Protein AF-A0A920RK88-F1 (afdb_monomer)

Mean predicted aligned error: 8.2 Å

Secondary structure (DSSP, 8-state):
-HHHHHHHHHHHHHTT-S------------SSHHHHHHHHHHHHHHHHHHHHHHHHSTT-TT-------S----S----------PPP-

pLDDT: mean 83.87, std 13.33, range [47.56, 96.38]

Structure (mmCIF, N/CA/C/O backbone):
data_AF-A0A920RK88-F1
#
_entry.id   AF-A0A920RK88-F1
#
loop_
_atom_site.group_PDB
_atom_site.id
_atom_site.type_symbol
_atom_site.label_atom_id
_atom_site.label_alt_id
_atom_site.label_comp_id
_atom_site.label_asym_id
_atom_site.label_entity_id
_atom_site.label_seq_id
_atom_site.pdbx_PDB_ins_code
_atom_site.Cartn_x
_atom_site.Cartn_y
_atom_site.Cartn_z
_atom_site.occupancy
_atom_site.B_iso_or_equiv
_atom_site.auth_seq_id
_atom_site.auth_comp_id
_atom_site.auth_asym_id
_atom_site.auth_atom_id
_atom_site.pdbx_PDB_model_num
ATOM 1 N N . MET A 1 1 ? 8.983 6.848 4.260 1.00 80.31 1 MET A N 1
ATOM 2 C CA . MET A 1 1 ? 7.705 7.596 4.265 1.00 80.31 1 MET A CA 1
ATOM 3 C C . MET A 1 1 ? 6.483 6.688 4.150 1.00 80.31 1 MET A C 1
ATOM 5 O O . MET A 1 1 ? 5.644 6.770 5.034 1.00 80.31 1 MET A O 1
ATOM 9 N N . VAL A 1 2 ? 6.392 5.784 3.160 1.00 91.00 2 VAL A N 1
ATOM 10 C CA . VAL A 1 2 ? 5.198 4.923 2.957 1.00 91.00 2 VAL A CA 1
ATOM 11 C C . VAL A 1 2 ? 4.778 4.150 4.219 1.00 91.00 2 VAL A C 1
ATOM 13 O O . VAL A 1 2 ? 3.623 4.227 4.622 1.00 91.00 2 VAL A O 1
ATOM 16 N N . GLY A 1 3 ? 5.722 3.499 4.909 1.00 94.06 3 GLY A N 1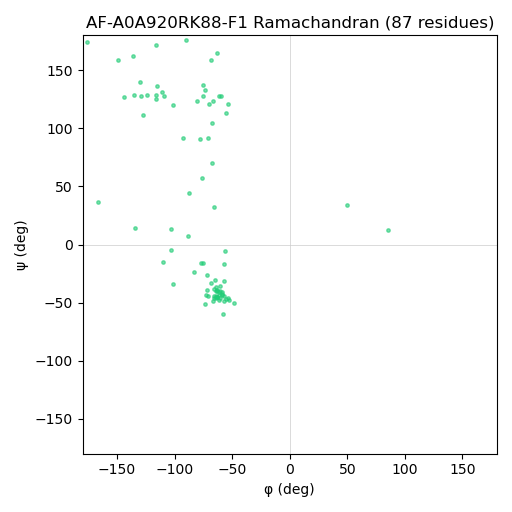
ATOM 17 C CA . GLY A 1 3 ? 5.450 2.787 6.170 1.00 94.06 3 GLY A CA 1
ATOM 18 C C . GLY A 1 3 ? 4.805 3.649 7.260 1.00 94.06 3 GLY A C 1
ATOM 19 O O . GLY A 1 3 ? 3.803 3.256 7.851 1.00 94.06 3 GLY A O 1
ATOM 20 N N . THR A 1 4 ? 5.335 4.851 7.496 1.00 95.88 4 THR A N 1
ATOM 21 C CA . THR A 1 4 ? 4.782 5.790 8.484 1.00 95.88 4 THR A CA 1
ATOM 22 C C . THR A 1 4 ? 3.364 6.221 8.114 1.00 95.88 4 THR A C 1
ATOM 24 O O . THR A 1 4 ? 2.500 6.291 8.988 1.00 95.88 4 THR A O 1
ATOM 27 N N . ASN A 1 5 ? 3.101 6.447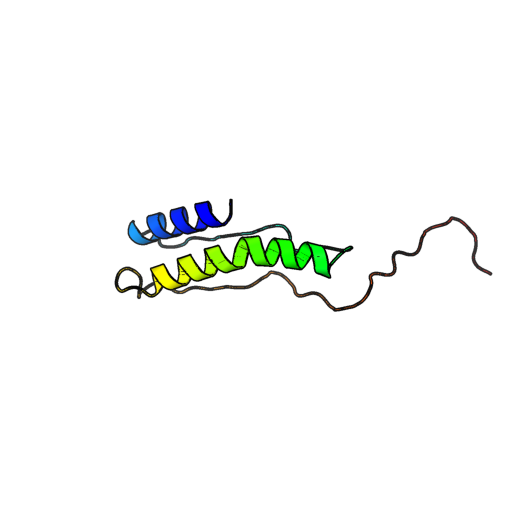 6.824 1.00 96.12 5 ASN A N 1
ATOM 28 C CA . ASN A 1 5 ? 1.774 6.825 6.342 1.00 96.12 5 ASN A CA 1
ATOM 29 C C . ASN A 1 5 ? 0.756 5.692 6.547 1.00 96.12 5 ASN A C 1
ATOM 31 O O . ASN A 1 5 ? -0.365 5.963 6.967 1.00 96.12 5 ASN A O 1
ATOM 35 N N . CYS A 1 6 ? 1.146 4.429 6.345 1.00 95.56 6 CYS A N 1
ATOM 36 C CA . CYS A 1 6 ? 0.298 3.270 6.648 1.00 95.56 6 CYS A CA 1
ATOM 37 C C . CYS A 1 6 ? -0.060 3.184 8.142 1.00 95.56 6 CYS A C 1
ATOM 39 O O . CYS A 1 6 ? -1.220 2.967 8.486 1.00 95.56 6 CYS A O 1
ATOM 41 N N . LEU A 1 7 ? 0.901 3.417 9.043 1.00 95.06 7 LEU A N 1
ATOM 42 C CA . LEU A 1 7 ? 0.633 3.439 10.488 1.00 95.06 7 LEU A CA 1
ATOM 43 C C . LEU A 1 7 ? -0.308 4.584 10.884 1.00 95.06 7 LEU A C 1
ATOM 45 O O . LEU A 1 7 ? -1.187 4.407 11.729 1.00 95.06 7 LEU A O 1
ATOM 49 N N . LEU A 1 8 ? -0.140 5.760 10.274 1.00 96.38 8 LEU A N 1
ATOM 50 C CA . LEU A 1 8 ? -1.033 6.891 10.502 1.00 96.38 8 LEU A CA 1
ATOM 51 C C . LEU A 1 8 ? -2.446 6.595 9.986 1.00 96.38 8 LEU A C 1
ATOM 53 O O . LEU A 1 8 ? -3.409 6.836 10.712 1.00 96.38 8 LEU A O 1
ATOM 57 N N . ALA A 1 9 ? -2.566 6.017 8.789 1.00 95.06 9 ALA A N 1
ATOM 58 C CA . ALA A 1 9 ? -3.841 5.594 8.218 1.00 95.06 9 ALA A CA 1
ATOM 59 C C . ALA A 1 9 ? -4.570 4.614 9.141 1.00 95.06 9 ALA A C 1
ATOM 61 O O . ALA A 1 9 ? -5.752 4.802 9.421 1.00 95.06 9 ALA A O 1
ATOM 62 N N . ARG A 1 10 ? -3.858 3.627 9.698 1.00 93.06 10 ARG A N 1
ATOM 63 C CA . ARG A 1 10 ? -4.431 2.692 10.671 1.00 93.06 10 ARG A CA 1
ATOM 64 C C . ARG A 1 10 ? -5.007 3.416 11.889 1.00 93.06 10 ARG A C 1
ATOM 66 O O . ARG A 1 10 ? -6.159 3.193 12.238 1.00 93.06 10 ARG A O 1
ATOM 73 N N . ARG A 1 11 ? -4.251 4.345 12.484 1.00 93.25 11 ARG A N 1
ATOM 74 C CA . ARG A 1 11 ? -4.713 5.147 13.634 1.00 93.25 11 ARG A CA 1
ATOM 75 C C . ARG A 1 11 ? -5.896 6.051 13.286 1.00 93.25 11 ARG A C 1
ATOM 77 O O . ARG A 1 11 ? -6.766 6.263 14.123 1.00 93.25 11 ARG A O 1
ATOM 84 N N . MET A 1 12 ? -5.926 6.609 12.076 1.00 94.56 12 MET A N 1
ATOM 85 C CA . MET A 1 12 ? -7.062 7.395 11.585 1.00 94.56 12 MET A CA 1
ATOM 86 C C . MET A 1 12 ? -8.319 6.523 11.477 1.00 94.56 12 MET A C 1
ATOM 88 O O . MET A 1 12 ? -9.377 6.921 11.960 1.00 94.56 12 MET A O 1
ATOM 92 N N . ILE A 1 13 ? -8.190 5.318 10.917 1.00 91.88 13 ILE A N 1
ATOM 93 C CA . ILE A 1 13 ? -9.289 4.352 10.783 1.00 91.88 13 ILE A CA 1
ATOM 94 C C . ILE A 1 13 ? -9.784 3.891 12.161 1.00 91.88 13 ILE A C 1
ATOM 96 O O . ILE A 1 13 ? -10.986 3.933 12.414 1.00 91.88 13 ILE A O 1
ATOM 100 N N . GLU A 1 14 ? -8.879 3.545 13.083 1.00 90.06 14 GLU A N 1
ATOM 101 C CA . GLU A 1 14 ? -9.204 3.192 14.479 1.00 90.06 14 GLU A CA 1
ATOM 102 C C . GLU A 1 14 ? -9.959 4.319 15.208 1.00 90.06 14 GLU A C 1
ATOM 104 O O . GLU A 1 14 ? -10.799 4.056 16.065 1.00 90.06 14 GLU A O 1
ATOM 109 N N . ARG A 1 15 ? -9.696 5.583 14.849 1.00 92.12 15 ARG A N 1
ATOM 110 C CA . ARG A 1 15 ? -10.377 6.773 15.391 1.00 92.12 15 ARG A CA 1
ATOM 111 C C . ARG A 1 15 ? -11.653 7.159 14.634 1.00 92.12 15 ARG A C 1
ATOM 113 O O . ARG A 1 15 ? -12.227 8.207 14.913 1.00 92.12 15 ARG A O 1
ATOM 120 N N . GLY A 1 16 ? -12.105 6.337 13.689 1.00 91.12 16 GLY A N 1
ATOM 121 C CA . GLY A 1 16 ? -13.378 6.524 12.995 1.00 91.12 16 GLY A CA 1
ATOM 122 C C . GLY A 1 16 ? -13.335 7.449 11.776 1.00 91.12 16 GLY A C 1
ATOM 123 O O . GLY A 1 16 ? -14.396 7.808 11.261 1.00 91.12 16 GLY A O 1
ATOM 124 N N . VAL A 1 17 ? -12.151 7.816 11.270 1.00 94.94 17 VAL A N 1
ATOM 125 C CA . VAL A 1 17 ? -12.043 8.546 9.995 1.00 94.94 17 VAL A CA 1
ATOM 126 C C . VAL A 1 17 ? -12.658 7.700 8.877 1.00 94.94 17 VAL A C 1
ATOM 128 O O . VAL A 1 17 ? -12.343 6.522 8.717 1.00 94.94 17 VAL A O 1
ATOM 131 N N . ARG A 1 18 ? -13.578 8.298 8.112 1.00 92.50 18 ARG A N 1
ATOM 132 C CA . ARG A 1 18 ? -14.421 7.579 7.140 1.00 92.50 18 ARG A CA 1
ATOM 133 C C . ARG A 1 18 ? -13.753 7.346 5.790 1.00 92.50 18 ARG A C 1
ATOM 135 O O . ARG A 1 18 ? -14.146 6.426 5.082 1.00 92.50 18 ARG A O 1
ATOM 142 N N . PHE A 1 19 ? -12.771 8.173 5.444 1.00 95.50 19 PHE A N 1
ATOM 143 C CA . PHE A 1 19 ? -12.060 8.107 4.176 1.00 95.50 19 PHE A CA 1
ATOM 144 C C . PHE A 1 19 ? -10.590 8.458 4.387 1.00 95.50 19 PHE A C 1
ATOM 146 O O . PHE A 1 19 ? -10.272 9.491 4.973 1.00 95.50 19 PHE A O 1
AT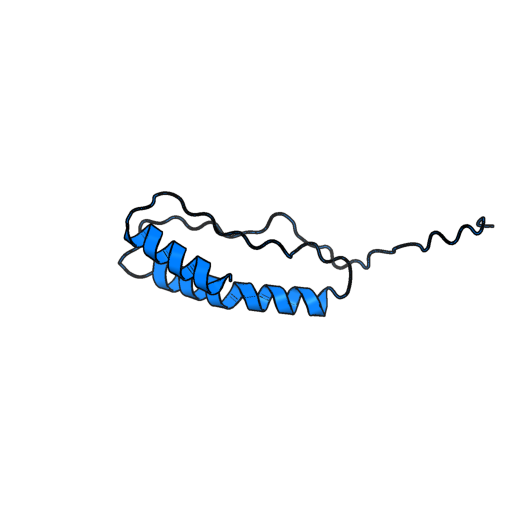OM 153 N N . VAL A 1 20 ? -9.700 7.585 3.922 1.00 95.69 20 VAL A N 1
ATOM 154 C CA . VAL A 1 20 ? -8.249 7.768 3.985 1.00 95.69 20 VAL A CA 1
ATOM 155 C C . VAL A 1 20 ? -7.677 7.379 2.630 1.00 95.69 20 VAL A C 1
ATOM 157 O O . VAL A 1 20 ? -7.960 6.290 2.136 1.00 95.69 20 VAL A O 1
ATOM 160 N N . GLN A 1 21 ? -6.861 8.253 2.044 1.00 95.50 21 GLN A N 1
ATOM 161 C CA . GLN A 1 21 ? -6.172 7.999 0.784 1.00 95.50 21 GLN A CA 1
ATOM 162 C C . GLN A 1 21 ? -4.663 7.978 1.020 1.00 95.50 21 GLN A C 1
ATOM 164 O O . GLN A 1 21 ? -4.098 8.895 1.615 1.00 95.50 21 GLN A O 1
ATOM 169 N N . LEU A 1 22 ? -4.013 6.918 0.545 1.00 94.44 22 LEU A N 1
ATOM 170 C CA . LEU A 1 22 ? -2.561 6.795 0.520 1.00 94.44 22 LEU A CA 1
ATOM 171 C C . LEU A 1 22 ? -2.095 6.862 -0.932 1.00 94.44 22 LEU A C 1
ATOM 173 O O . LEU A 1 22 ? -2.625 6.153 -1.781 1.00 94.44 22 LEU A O 1
ATOM 177 N N . PHE A 1 23 ? -1.099 7.702 -1.200 1.00 91.94 23 PHE A N 1
ATOM 178 C CA . PHE A 1 23 ? -0.536 7.888 -2.532 1.00 91.94 23 PHE A CA 1
ATOM 179 C C . PHE A 1 23 ? 0.990 7.790 -2.486 1.00 91.94 23 PHE A C 1
ATOM 181 O O . PHE A 1 23 ? 1.627 8.291 -1.556 1.00 91.94 23 PHE A O 1
ATOM 188 N N . HIS A 1 24 ? 1.570 7.137 -3.491 1.00 90.81 24 HIS A N 1
ATOM 189 C CA . HIS A 1 24 ? 3.010 7.094 -3.713 1.00 90.81 24 HIS A CA 1
ATOM 190 C C . HIS A 1 24 ? 3.303 7.527 -5.149 1.00 90.81 24 HIS A C 1
ATOM 192 O O . HIS A 1 24 ? 2.955 6.821 -6.090 1.00 90.81 24 HIS A O 1
ATOM 198 N N . SER A 1 25 ? 3.925 8.695 -5.294 1.00 83.50 25 SER A N 1
ATOM 199 C CA . SER A 1 25 ? 4.308 9.297 -6.569 1.00 83.50 25 SER A CA 1
ATOM 200 C C . SER A 1 25 ? 5.740 8.912 -6.938 1.00 83.50 25 SER A C 1
ATOM 202 O O . SER A 1 25 ? 6.665 9.591 -6.499 1.00 83.50 25 SER A O 1
ATOM 204 N N . ASP A 1 26 ? 5.936 7.822 -7.680 1.00 83.19 26 ASP A N 1
ATOM 205 C CA . ASP A 1 26 ? 7.238 7.511 -8.306 1.00 83.19 26 ASP A CA 1
ATOM 206 C C . ASP A 1 26 ? 7.128 6.390 -9.363 1.00 83.19 26 ASP A C 1
ATOM 208 O O . ASP A 1 26 ? 7.978 5.518 -9.450 1.00 83.19 26 ASP A O 1
ATOM 212 N N . TRP A 1 27 ? 6.030 6.328 -10.128 1.00 87.19 27 TRP A N 1
ATOM 213 C CA . TRP A 1 27 ? 5.768 5.191 -11.037 1.00 87.19 27 TRP A CA 1
ATOM 214 C C . TRP A 1 27 ? 6.043 5.489 -12.521 1.00 87.19 27 TRP A C 1
ATOM 216 O O . TRP A 1 27 ? 5.970 4.594 -13.360 1.00 87.19 27 TRP A O 1
ATOM 226 N N . GLY A 1 28 ? 6.379 6.738 -12.855 1.00 87.19 28 GLY A N 1
ATOM 227 C CA . GLY A 1 28 ? 6.594 7.224 -14.222 1.00 87.19 28 GLY A CA 1
ATOM 228 C C . GLY A 1 28 ? 8.025 7.045 -14.735 1.00 87.19 28 GLY A C 1
ATOM 229 O O . GLY A 1 28 ? 8.590 7.978 -15.298 1.00 87.19 28 GLY A O 1
ATOM 230 N N . HIS A 1 29 ? 8.647 5.886 -14.513 1.00 86.94 29 HIS A N 1
ATOM 231 C CA . HIS A 1 29 ? 10.029 5.660 -14.952 1.00 86.94 29 HIS A CA 1
ATOM 232 C C . HIS A 1 29 ? 10.1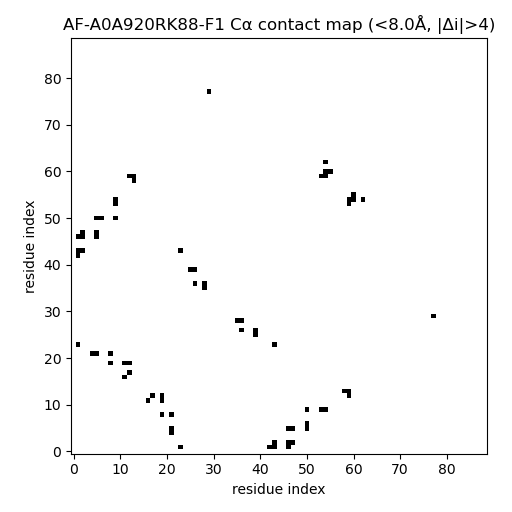19 5.462 -16.466 1.00 86.94 29 HIS A C 1
ATOM 234 O O . HIS A 1 29 ? 9.382 4.670 -17.055 1.00 86.94 29 HIS A O 1
ATOM 240 N N . HIS A 1 30 ? 11.071 6.152 -17.093 1.00 85.75 30 HIS A N 1
ATOM 241 C CA . HIS A 1 30 ? 11.317 6.072 -18.538 1.00 85.75 30 HIS A CA 1
ATOM 242 C C . HIS A 1 30 ? 12.627 5.360 -18.901 1.00 85.75 30 HIS A C 1
ATOM 244 O O . HIS A 1 30 ? 12.811 4.963 -20.046 1.00 85.75 30 HIS A O 1
ATOM 250 N N . LEU A 1 31 ? 13.527 5.183 -17.933 1.00 83.06 31 LEU A N 1
ATOM 251 C CA . LEU A 1 31 ? 14.823 4.514 -18.066 1.00 83.06 31 LEU A CA 1
ATOM 252 C C . LEU A 1 31 ? 15.024 3.592 -16.859 1.00 83.06 31 LEU A C 1
ATOM 254 O O . LEU A 1 31 ? 14.331 3.745 -15.855 1.00 83.06 31 LEU A O 1
ATOM 258 N N . ASP A 1 32 ? 15.948 2.632 -16.953 1.00 86.81 32 ASP A N 1
ATOM 259 C CA . ASP A 1 32 ? 16.306 1.716 -15.855 1.00 86.81 32 ASP A CA 1
ATOM 260 C C . ASP A 1 32 ? 15.103 1.036 -15.167 1.00 86.81 32 ASP A C 1
ATOM 262 O O . ASP A 1 32 ? 15.127 0.761 -13.964 1.00 86.81 32 ASP A O 1
ATOM 266 N N . LEU A 1 33 ? 14.048 0.743 -15.938 1.00 87.00 33 LEU A N 1
ATOM 267 C CA . LEU A 1 33 ? 12.754 0.247 -15.452 1.00 87.00 33 LEU A CA 1
ATOM 268 C C . LEU A 1 33 ? 12.894 -0.916 -14.466 1.00 87.00 33 LEU A C 1
ATOM 270 O O . LEU A 1 33 ? 12.342 -0.859 -13.373 1.00 87.00 33 LEU A O 1
ATOM 274 N N . ASP A 1 34 ? 13.667 -1.948 -14.815 1.00 87.44 34 ASP A N 1
ATOM 275 C CA . ASP A 1 34 ? 13.845 -3.125 -13.956 1.00 87.44 34 ASP A CA 1
ATOM 276 C C . ASP A 1 34 ? 14.431 -2.760 -12.581 1.00 87.44 34 ASP A C 1
ATOM 278 O O . ASP A 1 34 ? 13.988 -3.259 -11.546 1.00 87.44 34 ASP A O 1
ATOM 282 N N . LYS A 1 35 ? 15.400 -1.841 -12.549 1.00 91.25 35 LYS A N 1
ATOM 283 C CA . LYS A 1 35 ? 16.051 -1.403 -11.312 1.00 91.25 35 LYS A CA 1
ATOM 284 C C . LYS A 1 35 ? 15.129 -0.510 -10.487 1.00 91.25 35 LYS A C 1
ATOM 286 O O . LYS A 1 35 ? 14.973 -0.754 -9.289 1.00 91.25 35 LYS A O 1
ATOM 291 N N . LEU A 1 36 ? 14.552 0.520 -11.106 1.00 90.56 36 LEU A N 1
ATOM 292 C CA . LEU A 1 36 ? 13.760 1.534 -10.409 1.00 90.56 36 LEU A CA 1
ATOM 293 C C . LEU A 1 36 ? 12.422 0.964 -9.926 1.00 90.56 36 LEU A C 1
ATOM 295 O O . LEU A 1 36 ? 12.111 1.084 -8.743 1.00 90.56 36 LEU A O 1
ATOM 299 N N . LEU A 1 37 ? 11.715 0.192 -10.758 1.00 90.31 37 LEU A N 1
ATOM 300 C CA . LEU A 1 37 ? 10.465 -0.456 -10.344 1.00 90.31 37 LEU A CA 1
ATOM 301 C C . LEU A 1 37 ? 10.682 -1.419 -9.173 1.00 90.31 37 LEU A C 1
ATOM 303 O O . LEU A 1 37 ? 9.897 -1.425 -8.231 1.00 90.31 37 LEU A O 1
ATOM 307 N N . LYS A 1 38 ? 11.776 -2.196 -9.156 1.00 91.94 38 LYS A N 1
ATOM 308 C CA . LYS A 1 38 ? 12.104 -3.050 -7.998 1.00 91.94 38 LYS A CA 1
ATOM 309 C C . LYS A 1 38 ? 12.319 -2.239 -6.722 1.00 91.94 38 LYS A C 1
ATOM 311 O O . LYS A 1 38 ? 12.003 -2.723 -5.634 1.00 91.94 38 LYS A O 1
ATOM 316 N N . VAL A 1 39 ? 12.893 -1.041 -6.824 1.00 92.62 39 VAL A N 1
ATOM 317 C CA . VAL A 1 39 ? 13.068 -0.148 -5.674 1.00 92.62 39 VAL A CA 1
ATOM 318 C C . VAL A 1 39 ? 11.711 0.326 -5.163 1.00 92.62 39 VAL A C 1
ATOM 320 O O . VAL A 1 39 ? 11.458 0.187 -3.965 1.00 92.62 39 VAL A O 1
ATOM 323 N N . ASP A 1 40 ? 10.829 0.807 -6.035 1.00 92.06 40 ASP A N 1
ATOM 324 C CA . ASP A 1 40 ? 9.536 1.359 -5.615 1.00 92.06 40 ASP A CA 1
ATOM 325 C C . ASP A 1 40 ? 8.556 0.289 -5.147 1.00 92.06 40 ASP A C 1
ATOM 327 O O . ASP A 1 40 ? 7.954 0.446 -4.082 1.00 92.06 40 ASP A O 1
ATOM 331 N N . CYS A 1 41 ? 8.521 -0.871 -5.809 1.00 92.12 41 CYS A N 1
ATOM 332 C CA . CYS A 1 41 ? 7.789 -2.037 -5.319 1.00 92.12 41 CYS A CA 1
ATOM 333 C C . CYS A 1 41 ? 8.214 -2.395 -3.888 1.00 92.12 41 CYS A C 1
ATOM 335 O O . CYS A 1 41 ? 7.363 -2.565 -3.019 1.00 92.12 41 CYS A O 1
ATOM 337 N N . ARG A 1 42 ? 9.522 -2.432 -3.586 1.00 92.75 42 ARG A N 1
ATOM 338 C CA . ARG A 1 42 ? 10.001 -2.711 -2.217 1.00 92.75 42 ARG A CA 1
ATOM 339 C C . ARG A 1 42 ? 9.609 -1.632 -1.206 1.00 92.75 42 ARG A C 1
ATOM 341 O O . ARG A 1 42 ? 9.429 -1.953 -0.031 1.00 92.75 42 ARG A O 1
ATOM 348 N N . LYS A 1 43 ? 9.485 -0.368 -1.626 1.00 92.50 43 LYS A N 1
ATOM 349 C CA . LYS A 1 43 ? 9.030 0.722 -0.747 1.00 92.50 43 LYS A CA 1
ATOM 350 C C . LYS A 1 43 ? 7.553 0.568 -0.370 1.00 92.50 43 LYS A C 1
ATOM 352 O O . LYS A 1 43 ? 7.196 0.967 0.740 1.00 92.50 43 LYS A O 1
ATOM 357 N N . THR A 1 44 ? 6.708 0.032 -1.255 1.00 93.56 44 THR A N 1
ATOM 358 C CA . THR A 1 44 ? 5.247 -0.018 -1.058 1.00 93.56 44 THR A CA 1
ATOM 359 C C . THR A 1 44 ? 4.706 -1.365 -0.599 1.00 93.56 44 THR A C 1
ATOM 361 O O . THR A 1 44 ? 3.765 -1.381 0.191 1.00 93.56 44 THR A O 1
ATOM 364 N N . ASP A 1 45 ? 5.301 -2.472 -1.046 1.00 94.19 45 ASP A N 1
ATOM 365 C CA . ASP A 1 45 ? 4.783 -3.834 -0.862 1.00 94.19 45 ASP A CA 1
ATOM 366 C C . ASP A 1 45 ? 4.591 -4.195 0.619 1.00 94.19 45 ASP A C 1
ATOM 368 O O . ASP A 1 45 ? 3.470 -4.398 1.092 1.00 94.19 45 ASP A O 1
ATOM 372 N N . ARG A 1 46 ? 5.676 -4.155 1.399 1.00 94.62 46 ARG A N 1
ATOM 373 C CA . ARG A 1 46 ? 5.635 -4.523 2.819 1.00 94.62 46 ARG A CA 1
ATOM 374 C C . ARG A 1 46 ? 4.732 -3.601 3.662 1.00 94.62 46 ARG A C 1
ATOM 376 O O . ARG A 1 46 ? 3.965 -4.128 4.469 1.00 94.62 46 ARG A O 1
ATOM 383 N N . PRO A 1 47 ? 4.779 -2.259 3.529 1.00 94.88 47 PRO A N 1
ATOM 384 C CA . PRO A 1 47 ? 3.837 -1.378 4.222 1.00 94.88 47 PRO A CA 1
ATOM 385 C C . PRO A 1 47 ? 2.364 -1.629 3.893 1.00 94.88 47 PRO A C 1
ATOM 387 O O . PRO A 1 47 ? 1.538 -1.641 4.806 1.00 94.88 47 PRO A O 1
ATOM 390 N N . ALA A 1 48 ? 2.033 -1.836 2.614 1.00 94.19 48 ALA A N 1
ATOM 391 C CA . ALA A 1 48 ? 0.662 -2.093 2.187 1.00 94.19 48 ALA A CA 1
ATOM 392 C C . ALA A 1 48 ? 0.155 -3.428 2.746 1.00 94.19 48 ALA A C 1
ATOM 394 O O . ALA A 1 48 ? -0.918 -3.469 3.345 1.00 94.19 48 ALA A O 1
ATOM 395 N N . ALA A 1 49 ? 0.963 -4.489 2.652 1.00 93.88 49 ALA A N 1
ATOM 396 C CA . ALA A 1 49 ? 0.632 -5.798 3.210 1.00 93.88 49 ALA A CA 1
ATOM 397 C C . ALA A 1 49 ? 0.382 -5.744 4.728 1.00 93.88 49 ALA A C 1
ATOM 399 O O . ALA A 1 49 ? -0.582 -6.334 5.225 1.00 93.88 49 ALA A O 1
ATOM 400 N N . ALA A 1 50 ? 1.210 -4.998 5.468 1.00 93.25 50 ALA A N 1
ATOM 401 C CA . ALA A 1 50 ? 1.027 -4.803 6.905 1.00 93.25 50 ALA A CA 1
ATOM 402 C C . ALA A 1 50 ? -0.281 -4.060 7.219 1.00 93.25 50 ALA A C 1
ATOM 404 O O . ALA A 1 50 ? -1.039 -4.496 8.082 1.00 93.25 50 ALA A O 1
ATOM 405 N N . LEU A 1 51 ? -0.591 -2.989 6.477 1.00 92.44 51 LEU A N 1
ATOM 406 C CA . LEU A 1 51 ? -1.854 -2.268 6.633 1.00 92.44 51 LEU A CA 1
ATOM 407 C C . LEU A 1 51 ? -3.061 -3.172 6.347 1.00 92.44 51 LEU A C 1
ATOM 409 O O . LEU A 1 51 ? -4.004 -3.180 7.128 1.00 92.44 51 LEU A O 1
ATOM 413 N N . PHE A 1 52 ? -3.040 -3.956 5.267 1.00 91.44 52 PHE A N 1
ATOM 414 C CA . PHE A 1 52 ? -4.139 -4.872 4.942 1.00 91.44 52 PHE A CA 1
ATOM 415 C C . PHE A 1 52 ? -4.325 -5.953 6.004 1.00 91.44 52 PHE A C 1
ATOM 417 O O . PHE A 1 52 ? -5.457 -6.263 6.368 1.00 91.44 52 PHE A O 1
ATOM 424 N N . THR A 1 53 ? -3.226 -6.484 6.538 1.00 91.00 53 THR A N 1
ATOM 425 C CA . THR A 1 53 ? -3.261 -7.459 7.635 1.00 91.00 53 THR A CA 1
ATOM 426 C C . THR A 1 53 ? -3.906 -6.856 8.881 1.00 91.00 53 THR A C 1
ATOM 428 O O . THR A 1 53 ? -4.824 -7.450 9.449 1.00 91.00 53 THR A O 1
ATOM 431 N N . ASP A 1 54 ? -3.493 -5.645 9.259 1.00 90.12 54 ASP A N 1
ATOM 432 C CA . ASP A 1 54 ? -4.063 -4.925 10.396 1.00 90.12 54 ASP A CA 1
ATOM 433 C C . ASP A 1 54 ? -5.559 -4.635 10.186 1.00 90.12 54 ASP A C 1
ATOM 435 O O . ASP A 1 54 ? -6.359 -4.816 11.106 1.00 90.12 54 ASP A O 1
ATOM 439 N N . LEU A 1 55 ? -5.964 -4.249 8.971 1.00 89.12 55 LEU A N 1
ATOM 440 C CA . LEU A 1 55 ? -7.365 -3.969 8.640 1.00 89.12 55 LEU A CA 1
ATOM 441 C C . LEU A 1 55 ? -8.244 -5.229 8.572 1.00 89.12 55 LEU A C 1
ATOM 443 O O . LEU A 1 55 ? -9.447 -5.153 8.822 1.00 89.12 55 LEU A O 1
ATOM 447 N N . ASN A 1 56 ? -7.658 -6.389 8.271 1.00 83.75 56 ASN A N 1
ATOM 448 C CA . ASN A 1 56 ? -8.358 -7.674 8.277 1.00 83.75 56 ASN A CA 1
ATOM 449 C C . ASN A 1 56 ? -8.613 -8.206 9.704 1.00 83.75 56 ASN A C 1
ATOM 451 O O . ASN A 1 56 ? -9.449 -9.093 9.912 1.00 83.75 56 ASN A O 1
ATOM 455 N N . SER A 1 57 ? -7.919 -7.661 10.709 1.00 75.44 57 SER A N 1
ATOM 456 C CA . SER A 1 57 ? -8.175 -7.975 12.114 1.00 75.44 57 SER A CA 1
ATOM 457 C C . SER A 1 57 ? -9.535 -7.422 12.582 1.00 75.44 57 SER A C 1
ATOM 459 O O . SER A 1 57 ? -10.118 -6.513 11.985 1.00 75.44 57 SER A O 1
ATOM 461 N N . ALA A 1 58 ? -10.087 -7.990 13.660 1.00 60.34 58 ALA A N 1
ATOM 462 C CA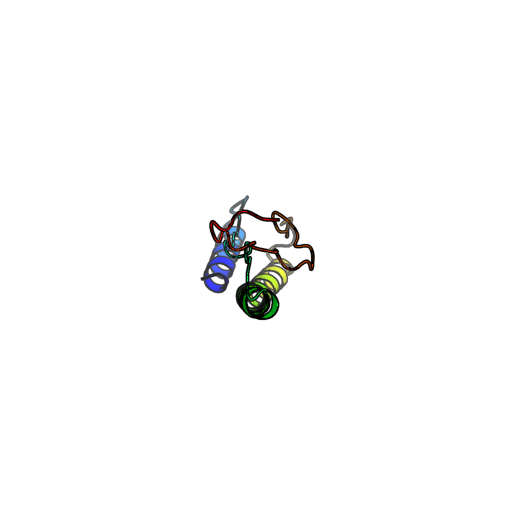 . ALA A 1 58 ? -11.479 -7.783 14.081 1.00 60.34 58 ALA A CA 1
ATOM 463 C C . ALA A 1 58 ? -11.889 -6.312 14.337 1.00 60.34 58 ALA A C 1
ATOM 465 O O . ALA A 1 58 ? -13.083 -6.017 14.337 1.00 60.34 58 ALA A O 1
ATOM 466 N N . ALA A 1 59 ? -10.935 -5.390 14.500 1.00 56.88 59 ALA A N 1
ATOM 467 C CA . ALA A 1 59 ? -11.188 -3.970 14.746 1.00 56.88 59 ALA A CA 1
ATOM 468 C C . ALA A 1 59 ? -11.610 -3.164 13.494 1.00 56.88 59 ALA A C 1
ATOM 470 O O . ALA A 1 59 ? -12.147 -2.069 13.644 1.00 56.88 59 ALA A O 1
ATOM 471 N N . ALA A 1 60 ? -11.413 -3.681 12.270 1.00 62.28 60 ALA A N 1
ATOM 472 C CA . ALA A 1 60 ? -11.583 -2.899 11.034 1.00 62.28 60 ALA A CA 1
ATOM 473 C C . ALA A 1 60 ? -12.379 -3.593 9.907 1.00 62.28 60 ALA A C 1
ATOM 475 O O . ALA A 1 60 ? -12.442 -3.079 8.790 1.00 62.28 60 ALA A O 1
ATOM 476 N N . ARG A 1 61 ? -13.101 -4.688 10.202 1.00 64.25 61 ARG A N 1
ATOM 477 C CA . ARG A 1 61 ? -13.912 -5.468 9.231 1.00 64.25 61 ARG A CA 1
ATOM 478 C C . ARG A 1 61 ? -14.982 -4.690 8.441 1.00 64.25 61 ARG A C 1
ATOM 480 O O . ARG A 1 61 ? -15.633 -5.265 7.576 1.00 64.25 61 ARG A O 1
ATOM 487 N N . ARG A 1 62 ? -15.205 -3.406 8.735 1.00 79.75 62 ARG A N 1
ATOM 488 C CA . ARG A 1 62 ? -16.167 -2.528 8.043 1.00 79.75 62 ARG A CA 1
ATOM 489 C C . ARG A 1 62 ? -15.511 -1.543 7.064 1.00 79.75 62 ARG A C 1
ATOM 491 O O . ARG A 1 62 ? -16.166 -0.591 6.643 1.00 79.75 62 ARG A O 1
ATOM 498 N N . THR A 1 63 ? -14.240 -1.739 6.723 1.00 87.69 63 THR A N 1
ATOM 499 C CA . THR A 1 63 ? -13.501 -0.863 5.804 1.00 87.69 63 THR A CA 1
ATOM 500 C C . THR A 1 63 ? -13.411 -1.496 4.418 1.00 87.69 63 THR A C 1
ATOM 502 O O . THR A 1 63 ? -12.843 -2.574 4.265 1.00 87.69 63 THR A O 1
ATOM 505 N N . LEU A 1 64 ? -13.944 -0.813 3.401 1.00 90.69 64 LEU A N 1
ATOM 506 C CA . LEU A 1 64 ? -13.665 -1.138 2.001 1.00 90.69 64 LEU A CA 1
ATOM 507 C C . LEU A 1 64 ? -12.260 -0.643 1.651 1.00 90.69 64 LEU A C 1
ATOM 509 O O . LEU A 1 64 ? -11.946 0.528 1.861 1.00 90.69 64 LEU A O 1
ATOM 513 N N . VAL A 1 65 ? -11.440 -1.527 1.091 1.00 91.44 65 VAL A N 1
ATOM 514 C CA . VAL A 1 65 ? -10.097 -1.198 0.609 1.00 91.44 65 VAL A CA 1
ATOM 515 C C . VAL A 1 65 ? -10.094 -1.248 -0.914 1.00 91.44 65 VAL A C 1
ATOM 517 O O . VAL A 1 65 ? -10.491 -2.249 -1.504 1.00 91.44 65 VAL A O 1
ATOM 520 N N . VAL A 1 66 ? -9.616 -0.172 -1.540 1.00 93.50 66 VAL A N 1
ATOM 521 C CA . VAL A 1 66 ? -9.358 -0.096 -2.983 1.00 93.50 66 VAL A CA 1
ATOM 522 C C . VAL A 1 66 ? -7.858 0.108 -3.175 1.00 93.50 66 VAL A C 1
ATOM 524 O O . VAL A 1 66 ? -7.287 1.035 -2.603 1.00 93.50 66 VAL A O 1
ATOM 527 N N . TRP A 1 67 ? -7.218 -0.765 -3.955 1.00 91.94 67 TRP A N 1
ATOM 528 C CA . TRP A 1 67 ? -5.786 -0.706 -4.248 1.00 91.94 67 TRP A CA 1
ATOM 529 C C . TRP A 1 67 ? -5.559 -0.787 -5.754 1.00 91.94 67 TRP A C 1
ATOM 531 O O . TRP A 1 67 ? -6.067 -1.690 -6.416 1.00 91.94 67 TRP A O 1
ATOM 541 N N 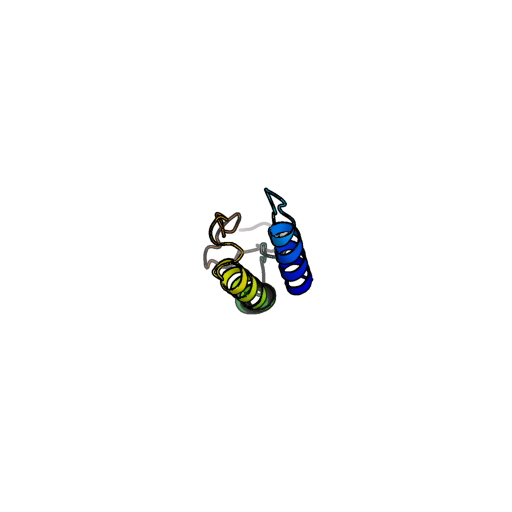. GLY A 1 68 ? -4.805 0.165 -6.288 1.00 91.06 68 GLY A N 1
ATOM 542 C CA . GLY A 1 68 ? -4.516 0.253 -7.710 1.00 91.06 68 GLY A CA 1
ATOM 543 C C . GLY A 1 68 ? -3.556 1.394 -8.018 1.00 91.06 68 GLY A C 1
ATOM 544 O O . GLY A 1 68 ? -3.194 2.175 -7.136 1.00 91.06 68 GLY A O 1
ATOM 545 N N . GLY A 1 69 ? -3.146 1.461 -9.281 1.00 88.50 69 GLY A N 1
ATOM 546 C CA . GLY A 1 69 ? -2.333 2.536 -9.842 1.00 88.50 69 GLY A CA 1
ATOM 547 C C . GLY A 1 69 ? -3.093 3.305 -10.921 1.00 88.50 69 GLY A C 1
ATOM 548 O O . GLY A 1 69 ? -4.177 2.903 -11.335 1.00 88.50 69 GLY A O 1
ATOM 549 N N . GLU A 1 70 ? -2.511 4.413 -11.369 1.00 86.44 70 GLU A N 1
ATOM 550 C CA . GLU A 1 70 ? -3.093 5.287 -12.394 1.00 86.44 70 GLU A CA 1
ATOM 551 C C . GLU A 1 70 ? -3.036 4.659 -13.797 1.00 86.44 70 GLU A C 1
ATOM 553 O O . GLU A 1 70 ? -4.013 4.688 -14.540 1.00 86.44 70 GLU A O 1
ATOM 558 N N . PHE A 1 71 ? -1.896 4.055 -14.144 1.00 86.44 71 PHE A N 1
ATOM 559 C CA . PHE A 1 71 ? -1.631 3.455 -15.449 1.00 86.44 71 PHE A CA 1
ATOM 560 C C . PHE A 1 71 ? -0.666 2.267 -15.332 1.00 86.44 71 PHE A C 1
ATOM 562 O O . PHE A 1 71 ? 0.089 2.141 -14.366 1.00 86.44 71 PHE A O 1
ATOM 569 N N . GLY A 1 72 ? -0.693 1.382 -16.331 1.00 83.56 72 GLY A N 1
ATOM 570 C CA . GLY A 1 72 ? 0.297 0.316 -16.504 1.00 83.56 72 GLY A CA 1
ATOM 571 C C . GLY A 1 72 ? 1.481 0.756 -17.372 1.00 83.56 72 GLY A C 1
ATOM 572 O O . GLY A 1 72 ? 1.479 1.847 -17.943 1.00 83.56 72 GLY A O 1
ATOM 573 N N . ARG A 1 73 ? 2.486 -0.116 -17.521 1.00 78.75 73 ARG A N 1
ATOM 574 C CA . ARG A 1 73 ? 3.626 0.110 -18.423 1.00 78.75 73 ARG A CA 1
ATOM 575 C C . ARG A 1 73 ? 3.768 -1.040 -19.415 1.00 78.75 73 ARG A C 1
ATOM 577 O O . ARG A 1 73 ? 3.822 -2.202 -19.023 1.00 78.75 73 ARG A O 1
ATOM 584 N N . THR A 1 74 ? 3.857 -0.704 -20.697 1.00 80.69 74 THR A N 1
ATOM 585 C CA . THR A 1 74 ? 4.184 -1.657 -21.765 1.00 80.69 74 THR A CA 1
ATOM 586 C C . THR A 1 74 ? 5.684 -1.970 -21.723 1.00 80.69 74 THR A C 1
ATOM 588 O O . THR A 1 74 ? 6.472 -1.032 -21.576 1.00 80.69 74 THR A O 1
ATOM 591 N N . PRO A 1 75 ? 6.116 -3.236 -21.884 1.00 68.38 75 PRO A N 1
ATOM 592 C CA . PRO A 1 75 ? 7.530 -3.617 -21.904 1.00 68.38 75 PRO A CA 1
ATOM 593 C C . PRO A 1 75 ? 8.186 -3.255 -23.249 1.00 68.38 75 PRO A C 1
ATOM 595 O O . PRO A 1 75 ? 8.697 -4.114 -23.961 1.00 68.38 75 PRO A O 1
ATOM 598 N N . MET A 1 76 ? 8.132 -1.981 -23.632 1.00 69.50 76 MET A N 1
ATOM 59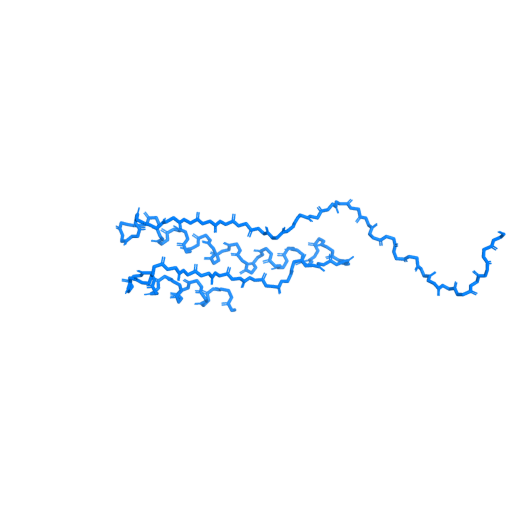9 C CA . MET A 1 76 ? 8.790 -1.450 -24.8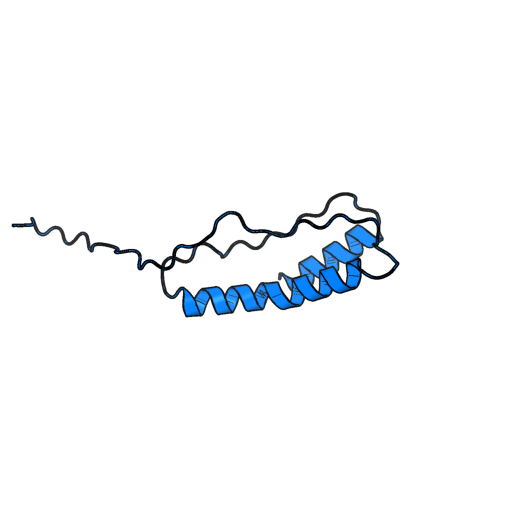22 1.00 69.50 76 MET A CA 1
ATOM 600 C C . MET A 1 76 ? 9.865 -0.459 -24.384 1.00 69.50 76 MET A C 1
ATOM 602 O O . MET A 1 76 ? 9.623 0.379 -23.514 1.00 69.50 76 MET A O 1
ATOM 606 N N . ASN A 1 77 ? 11.043 -0.544 -25.001 1.00 65.19 77 ASN A N 1
ATOM 607 C CA . ASN A 1 77 ? 12.056 0.490 -24.848 1.00 65.19 77 ASN A CA 1
ATOM 608 C C . ASN A 1 77 ? 11.533 1.777 -25.491 1.00 65.19 77 ASN A C 1
ATOM 610 O O . ASN A 1 77 ? 11.180 1.785 -26.670 1.00 65.19 77 ASN A O 1
ATOM 614 N N . GLU A 1 78 ? 11.481 2.861 -24.723 1.00 65.94 78 GLU A N 1
ATOM 615 C CA . GLU A 1 78 ? 11.199 4.177 -25.281 1.00 65.94 78 GLU A CA 1
ATOM 616 C C . GLU A 1 78 ? 12.387 4.568 -26.162 1.00 65.94 78 GLU A C 1
ATOM 618 O O . GLU A 1 78 ? 13.467 4.886 -25.661 1.00 65.94 78 GLU A O 1
ATOM 623 N N . VAL A 1 79 ? 12.210 4.489 -27.483 1.00 65.81 79 VAL A N 1
ATOM 624 C CA . VAL A 1 79 ? 13.210 4.971 -28.438 1.00 65.81 79 VAL A CA 1
ATOM 625 C C . VAL A 1 79 ? 13.207 6.491 -28.356 1.00 65.81 79 VAL A C 1
ATOM 627 O O . VAL A 1 79 ? 12.438 7.175 -29.028 1.00 65.81 79 VAL A O 1
ATOM 630 N N . ARG A 1 80 ? 14.062 7.030 -27.491 1.00 63.31 80 ARG A N 1
ATOM 631 C CA . ARG A 1 80 ? 14.400 8.448 -27.504 1.00 63.31 80 ARG A CA 1
ATOM 632 C C . ARG A 1 80 ? 15.377 8.638 -28.645 1.00 63.31 80 ARG A C 1
ATOM 634 O O . ARG A 1 80 ? 16.573 8.428 -28.476 1.00 63.31 80 ARG A O 1
ATOM 641 N N . GLY A 1 81 ? 14.844 8.943 -29.826 1.00 58.31 81 GLY A N 1
ATOM 642 C CA . GLY A 1 81 ? 15.675 9.403 -30.926 1.00 58.31 81 GLY A CA 1
ATOM 643 C C . GLY A 1 81 ? 16.489 10.586 -30.420 1.00 58.31 81 GLY A C 1
ATOM 644 O O . GLY A 1 81 ? 15.917 11.570 -29.945 1.00 58.31 81 GLY A O 1
ATOM 645 N N . GLU A 1 82 ? 17.814 10.478 -30.467 1.00 58.88 82 GLU A N 1
ATOM 646 C CA . GLU A 1 82 ? 18.643 11.669 -30.403 1.00 58.88 82 GLU A CA 1
ATOM 647 C C . GLU A 1 82 ? 18.162 12.567 -31.541 1.00 58.88 82 GLU A C 1
ATOM 649 O O . GLU A 1 82 ? 18.318 12.227 -32.715 1.00 58.88 82 GLU A O 1
ATOM 654 N N . PHE A 1 83 ? 17.573 13.717 -31.214 1.00 59.44 83 PHE A N 1
ATOM 655 C CA . PHE A 1 83 ? 17.569 14.840 -32.142 1.00 59.44 83 PHE A CA 1
ATOM 656 C C . PHE A 1 83 ? 19.027 15.308 -32.261 1.00 59.44 83 PHE A C 1
ATOM 658 O O . PHE A 1 83 ? 19.418 16.351 -31.744 1.00 59.44 83 PHE A O 1
ATOM 665 N N . SER A 1 84 ? 19.869 14.502 -32.911 1.00 54.81 84 SER A N 1
ATOM 666 C CA . SER A 1 84 ? 21.030 15.049 -33.584 1.00 54.81 84 SER A CA 1
ATOM 667 C C . SER A 1 84 ? 20.440 15.798 -34.773 1.00 54.81 84 SER A C 1
ATOM 669 O O . SER A 1 84 ? 19.674 15.234 -35.550 1.00 54.81 84 SER A O 1
ATOM 671 N N . GLY A 1 85 ? 20.685 17.101 -34.873 1.00 54.44 85 GLY A N 1
ATOM 672 C CA . GLY A 1 85 ? 20.194 17.943 -35.968 1.00 54.44 85 GLY A CA 1
ATOM 673 C C . GLY A 1 85 ? 20.789 17.587 -37.337 1.00 54.44 85 GLY A C 1
ATOM 674 O O . GLY A 1 85 ? 21.010 18.478 -38.149 1.00 54.44 85 GLY A O 1
ATOM 675 N N . ALA A 1 86 ? 21.107 16.318 -37.585 1.00 54.25 86 ALA A N 1
ATOM 676 C CA . ALA A 1 86 ? 21.545 15.827 -38.870 1.00 54.25 86 ALA A CA 1
ATOM 677 C C . ALA A 1 86 ? 20.307 15.607 -39.756 1.00 54.25 86 ALA A C 1
ATOM 679 O O . ALA A 1 86 ? 19.397 14.872 -39.359 1.00 54.25 86 ALA A O 1
ATOM 680 N N . PRO A 1 87 ? 20.237 16.234 -40.943 1.00 47.56 87 PRO A N 1
ATOM 681 C CA . PRO A 1 87 ? 19.199 15.903 -41.904 1.00 47.56 87 PRO A CA 1
ATOM 682 C C . PRO A 1 87 ? 19.363 14.427 -42.292 1.00 47.56 87 PRO A C 1
ATOM 684 O O . PRO A 1 87 ? 20.465 13.984 -42.620 1.00 47.56 87 PRO A O 1
ATOM 687 N N . GLY A 1 88 ? 18.276 13.660 -42.182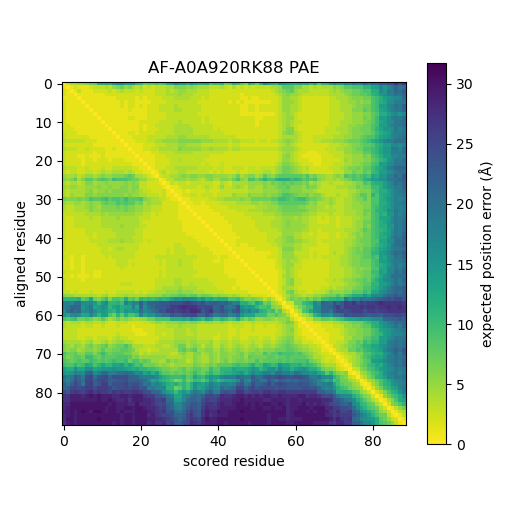 1.00 57.94 88 GLY A N 1
ATOM 688 C CA . GLY A 1 88 ? 18.216 12.291 -42.696 1.00 57.94 88 GLY A CA 1
ATOM 689 C C . GLY A 1 88 ? 18.385 12.256 -44.224 1.00 57.94 88 GLY A C 1
ATOM 690 O O . GLY A 1 88 ? 18.299 13.314 -44.851 1.00 57.94 88 GLY A O 1
ATOM 691 N N . PRO A 1 89 ? 18.657 11.072 -44.806 1.00 53.84 89 PRO A N 1
ATOM 692 C CA . PRO A 1 89 ? 18.935 10.916 -46.236 1.00 53.84 89 PRO A CA 1
ATOM 693 C C . PRO A 1 89 ? 17.792 11.394 -47.140 1.00 53.84 89 PRO A C 1
ATOM 695 O O . PRO A 1 89 ? 16.614 11.282 -46.725 1.00 53.84 89 PRO A O 1
#

Foldseek 3Di:
DLLVLLVVVLVCVLVPNQDDDDDDPDQPDQPPCVPSVVVVCVVHVVSVVVSVVSCPPPSNVPDDDDDDDDDDDDPDRDPPPPPPVDDDD

Sequence (89 aa):
MVGTNCLLARRMIERGVRFVQLFHSDWGHHLDLDKLLKVDCRKTDRPAAALFTDLNSAAARRTLVVWGGEFGRTPMNEVRGEFSGAPGP

Solvent-accessible surface area (backbone atoms only — not comparable to full-atom values): 6093 Å² total; per-residue (Å²): 109,60,49,61,52,36,56,49,50,50,55,40,47,76,72,63,54,88,77,85,88,88,87,82,94,78,82,85,70,83,63,65,50,76,62,52,50,55,52,50,48,62,54,44,50,63,33,50,54,51,43,53,54,60,39,68,34,92,92,33,76,88,64,88,84,88,87,85,77,96,72,88,82,75,101,64,83,75,82,74,71,75,84,61,92,66,83,75,134

Radius of gyration: 19.41 Å; Cα contacts (8 Å, |Δi|>4): 37; chains: 1; bounding box: 38×26×62 Å